Protein AF-A0A8T5M0P1-F1 (afdb_monomer_lite)

Foldseek 3Di:
DDDDDDDDPVVVVVLCVQDDPPDDSVNSVVVVVVVVVVVVVCCVVVPCVVPDDPVRVVVCVVVVPD

Structure (mmCIF, N/CA/C/O backbone):
data_AF-A0A8T5M0P1-F1
#
_entry.id   AF-A0A8T5M0P1-F1
#
loop_
_atom_site.group_PDB
_atom_site.id
_atom_site.type_symbol
_atom_site.label_atom_id
_atom_site.label_alt_id
_atom_site.label_comp_id
_atom_site.label_asym_id
_atom_site.label_entity_id
_atom_site.label_seq_id
_atom_site.pdbx_PDB_ins_code
_atom_site.Cartn_x
_atom_site.Cartn_y
_atom_site.Cartn_z
_atom_site.occupancy
_atom_site.B_iso_or_equiv
_atom_site.auth_seq_id
_atom_site.auth_comp_id
_atom_site.auth_asym_id
_atom_site.auth_atom_id
_atom_site.pdbx_PDB_model_num
ATOM 1 N N . MET A 1 1 ? -4.522 -17.276 12.666 1.00 70.44 1 MET A N 1
ATOM 2 C CA . MET A 1 1 ? -4.125 -16.709 13.973 1.00 70.44 1 MET A CA 1
ATOM 3 C C . MET A 1 1 ? -4.076 -15.203 13.798 1.00 70.44 1 MET A C 1
ATOM 5 O O . MET A 1 1 ? -3.506 -14.771 12.805 1.00 70.44 1 MET A O 1
ATOM 9 N N . MET A 1 2 ? -4.733 -14.427 14.658 1.00 87.88 2 MET A N 1
ATOM 10 C CA . MET A 1 2 ? -4.675 -12.965 14.565 1.00 87.88 2 MET A CA 1
ATOM 11 C C . MET A 1 2 ? -3.419 -12.465 15.276 1.00 87.88 2 MET A C 1
ATOM 13 O O . MET A 1 2 ? -3.079 -12.974 16.343 1.00 87.88 2 MET A O 1
ATOM 17 N N . SER A 1 3 ? -2.739 -11.492 14.680 1.00 93.38 3 SER A N 1
ATOM 18 C CA . SER A 1 3 ? -1.624 -10.775 15.292 1.00 93.38 3 SER A CA 1
ATOM 19 C C . SER A 1 3 ? -2.015 -9.317 15.519 1.00 93.38 3 SER A C 1
ATOM 21 O O . SER A 1 3 ? -2.890 -8.778 14.841 1.00 93.38 3 SER A O 1
ATOM 23 N N . THR A 1 4 ? -1.368 -8.678 16.489 1.00 94.62 4 THR A N 1
ATOM 24 C CA . THR A 1 4 ? -1.556 -7.253 16.760 1.00 94.62 4 THR A CA 1
ATOM 25 C C . THR A 1 4 ? -0.372 -6.490 16.196 1.00 94.62 4 THR A C 1
ATOM 27 O O . THR A 1 4 ? 0.771 -6.773 16.546 1.00 94.62 4 THR A O 1
ATOM 30 N N . ILE A 1 5 ? -0.654 -5.497 15.358 1.00 92.50 5 ILE A N 1
ATOM 31 C CA . ILE A 1 5 ? 0.334 -4.521 14.899 1.00 92.50 5 ILE A CA 1
ATOM 32 C C . ILE A 1 5 ? -0.020 -3.152 15.473 1.00 92.50 5 ILE A C 1
ATOM 34 O O . ILE A 1 5 ? -1.193 -2.781 15.550 1.00 92.50 5 ILE A O 1
ATOM 38 N N . GLN A 1 6 ? 0.991 -2.399 15.893 1.00 96.31 6 GLN A N 1
ATOM 39 C CA . GLN A 1 6 ? 0.810 -1.025 16.349 1.00 96.31 6 GLN A CA 1
ATOM 40 C C . GLN A 1 6 ? 1.230 -0.065 15.242 1.00 96.31 6 GLN A C 1
ATOM 42 O O . GLN A 1 6 ? 2.303 -0.200 14.663 1.00 96.31 6 GLN A O 1
ATOM 47 N N . ILE A 1 7 ? 0.370 0.910 14.964 1.00 96.31 7 ILE A N 1
ATOM 48 C CA . ILE A 1 7 ? 0.598 1.977 13.988 1.00 96.31 7 ILE A CA 1
ATOM 49 C C . ILE A 1 7 ? 0.161 3.312 14.593 1.00 96.31 7 ILE A C 1
ATOM 51 O O . ILE A 1 7 ? -0.641 3.344 15.533 1.00 96.31 7 ILE A O 1
ATOM 55 N N . SER A 1 8 ? 0.668 4.422 14.057 1.00 98.19 8 SER A N 1
ATOM 56 C CA . SER A 1 8 ? 0.238 5.750 14.493 1.00 98.19 8 SER A CA 1
ATOM 57 C C . SER A 1 8 ? -1.229 6.006 14.114 1.00 98.19 8 SER A C 1
ATOM 59 O O . SER A 1 8 ? -1.790 5.381 13.206 1.00 98.19 8 SER A O 1
ATOM 61 N N . LYS A 1 9 ? -1.872 6.958 14.803 1.00 97.62 9 LYS A N 1
ATOM 62 C CA . LYS A 1 9 ? -3.241 7.389 14.464 1.00 97.62 9 LYS A CA 1
ATOM 63 C C . LYS A 1 9 ? -3.317 7.961 13.049 1.00 97.62 9 LYS A C 1
ATOM 65 O O . LYS A 1 9 ? -4.296 7.722 12.349 1.00 97.62 9 LYS A O 1
ATOM 70 N N . GLU A 1 10 ? -2.275 8.676 12.642 1.00 98.25 10 GLU A N 1
ATOM 71 C CA . GLU A 1 10 ? -2.142 9.241 11.303 1.00 98.25 10 GLU A CA 1
ATOM 72 C C . GLU A 1 10 ? -2.094 8.138 10.243 1.00 98.25 10 GLU A C 1
ATOM 74 O O . GLU A 1 10 ? -2.922 8.129 9.336 1.00 98.25 10 GLU A O 1
ATOM 79 N N . THR A 1 11 ? -1.218 7.141 10.408 1.00 97.00 11 THR A N 1
ATOM 80 C CA . THR A 1 11 ? -1.131 6.000 9.488 1.00 97.00 11 THR A CA 1
ATOM 81 C C . THR A 1 11 ? -2.454 5.246 9.415 1.00 97.00 11 THR A C 1
ATOM 83 O O . THR A 1 11 ? -2.905 4.902 8.327 1.00 97.00 11 THR A O 1
ATOM 86 N N . LYS A 1 12 ? -3.128 5.033 10.552 1.00 95.25 12 LYS A N 1
ATOM 87 C CA . LYS A 1 12 ? -4.455 4.404 10.574 1.00 95.25 12 LYS A CA 1
ATOM 88 C C . LYS A 1 12 ? -5.479 5.207 9.765 1.00 95.25 12 LYS A C 1
ATOM 90 O O . LYS A 1 12 ? -6.241 4.618 9.000 1.00 95.25 12 LYS A O 1
ATOM 95 N N . SER A 1 13 ? -5.475 6.534 9.908 1.00 95.56 13 SER A N 1
ATOM 96 C CA . SER A 1 13 ? -6.352 7.427 9.148 1.00 95.56 13 SER A CA 1
ATOM 97 C C . SER A 1 13 ? -6.054 7.364 7.652 1.00 95.56 13 SER A C 1
ATOM 99 O O . SER A 1 13 ? -6.989 7.266 6.865 1.00 95.56 13 SER A O 1
ATOM 101 N N . LEU A 1 14 ? -4.779 7.345 7.255 1.00 96.31 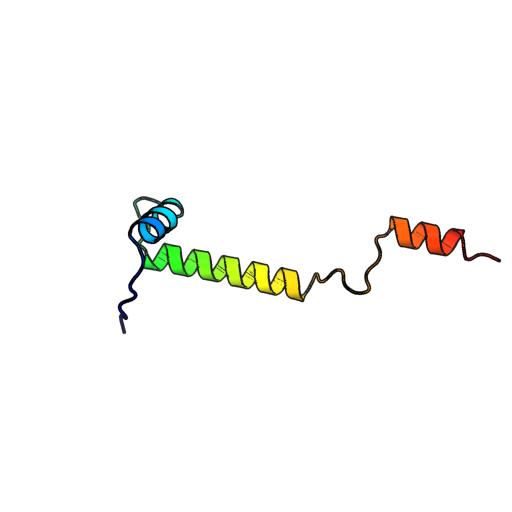14 LEU A N 1
ATOM 102 C CA . LEU A 1 14 ? -4.381 7.197 5.854 1.00 96.31 14 LEU A CA 1
ATOM 103 C C . LEU A 1 14 ? -4.830 5.854 5.280 1.00 96.31 14 LEU A C 1
ATOM 105 O O . LEU A 1 14 ? -5.445 5.830 4.226 1.00 96.31 14 LEU A O 1
ATOM 109 N N . ILE A 1 15 ? -4.601 4.743 5.985 1.00 94.75 15 ILE A N 1
ATOM 110 C CA . ILE A 1 15 ? -5.040 3.418 5.521 1.00 94.75 15 ILE A CA 1
ATOM 111 C C . ILE A 1 15 ? -6.562 3.394 5.327 1.00 94.75 15 ILE A C 1
ATOM 113 O O . ILE A 1 15 ? -7.040 2.851 4.335 1.00 94.75 15 ILE A O 1
ATOM 117 N N . SER A 1 16 ? -7.331 4.023 6.221 1.00 93.00 16 SER A N 1
ATOM 118 C CA . SER A 1 16 ? -8.793 4.036 6.103 1.00 93.00 16 SER A CA 1
ATOM 119 C C . SER A 1 16 ? -9.325 4.741 4.851 1.00 93.00 16 SER A C 1
ATOM 121 O O . SER A 1 16 ? -10.414 4.397 4.401 1.00 93.00 16 SER A O 1
ATOM 123 N N . THR A 1 17 ? -8.572 5.670 4.246 1.00 94.50 17 THR A N 1
ATOM 124 C CA . THR A 1 17 ? -9.018 6.363 3.022 1.00 94.50 17 THR A CA 1
ATOM 125 C C . THR A 1 17 ? -9.008 5.457 1.791 1.00 94.50 17 THR A C 1
ATOM 127 O O . THR A 1 17 ? -9.709 5.734 0.822 1.00 94.50 17 THR A O 1
ATOM 130 N N . PHE A 1 18 ? -8.255 4.353 1.830 1.00 93.38 18 PHE A N 1
ATOM 131 C CA . PHE A 1 18 ? -8.197 3.365 0.752 1.00 93.38 18 PHE A CA 1
ATOM 132 C C . PHE A 1 18 ? -9.356 2.359 0.786 1.00 93.38 18 PHE A C 1
ATOM 134 O O . PHE A 1 18 ? -9.414 1.482 -0.080 1.00 93.38 18 PHE A O 1
ATOM 141 N N . GLY A 1 19 ? -10.230 2.423 1.794 1.00 91.62 19 GLY A N 1
ATOM 142 C CA . GLY A 1 19 ? -11.363 1.520 1.982 1.00 91.62 19 GLY A CA 1
ATOM 143 C C . GLY A 1 19 ? -12.720 2.170 1.739 1.00 91.62 19 GLY A C 1
ATOM 144 O O . GLY A 1 19 ? -12.872 3.389 1.757 1.00 91.62 19 GLY A O 1
ATOM 145 N N . THR A 1 20 ? -13.729 1.330 1.549 1.00 92.31 20 THR A N 1
ATOM 146 C CA . THR A 1 20 ? -15.146 1.704 1.630 1.00 92.31 20 THR A CA 1
ATOM 147 C C . THR A 1 20 ? -15.703 1.386 3.023 1.00 92.31 20 THR A C 1
ATOM 149 O O . THR A 1 20 ? -15.020 0.792 3.854 1.00 92.31 20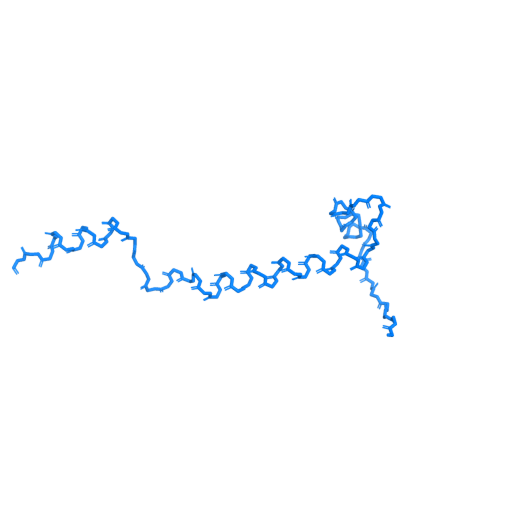 THR A O 1
ATOM 152 N N . LYS A 1 21 ? -16.962 1.757 3.304 1.00 87.88 21 LYS A N 1
ATOM 153 C CA . LYS A 1 21 ? -17.615 1.453 4.596 1.00 87.88 21 LYS A CA 1
ATOM 154 C C . LYS A 1 21 ? -17.739 -0.048 4.888 1.00 87.88 21 LYS A C 1
ATOM 156 O O . LYS A 1 21 ? -17.919 -0.419 6.043 1.00 87.88 21 LYS A O 1
ATOM 161 N N . GLU A 1 22 ? -17.690 -0.873 3.850 1.00 93.69 22 GLU A N 1
ATOM 162 C CA . GLU A 1 22 ? -17.842 -2.327 3.925 1.00 93.69 22 GLU A CA 1
ATOM 163 C C . GLU A 1 22 ? -16.492 -3.042 4.089 1.00 93.69 22 GLU A C 1
ATOM 165 O O . GLU A 1 22 ? -16.463 -4.193 4.517 1.00 93.69 22 GLU A O 1
ATOM 170 N N . ASP A 1 23 ? -15.378 -2.367 3.781 1.00 94.75 23 ASP A N 1
ATOM 171 C CA . ASP A 1 23 ? -14.039 -2.943 3.891 1.00 94.75 23 ASP A CA 1
ATOM 172 C C . ASP A 1 23 ? -13.568 -2.982 5.354 1.00 94.75 23 ASP A C 1
ATOM 174 O O . ASP A 1 23 ? -13.666 -2.001 6.100 1.00 94.75 23 ASP A O 1
ATOM 178 N N . THR A 1 24 ? -12.943 -4.090 5.755 1.00 95.44 24 THR A N 1
ATOM 179 C CA . THR A 1 24 ? -12.166 -4.137 6.999 1.00 95.44 24 THR A CA 1
ATOM 180 C C . THR A 1 24 ? -10.731 -3.651 6.769 1.00 95.44 24 THR A C 1
ATOM 182 O O . THR A 1 24 ? -10.221 -3.644 5.648 1.00 95.44 24 THR A O 1
ATOM 185 N N . TYR A 1 25 ? -10.012 -3.299 7.841 1.00 94.31 25 TYR A N 1
ATOM 186 C CA . TYR A 1 25 ? -8.581 -2.974 7.731 1.00 94.31 25 TYR A CA 1
ATOM 187 C C . TYR A 1 25 ? -7.756 -4.129 7.149 1.00 94.31 25 TYR A C 1
ATOM 189 O O . TYR A 1 25 ? -6.803 -3.883 6.417 1.00 94.31 25 TYR A O 1
ATOM 197 N N . GLU A 1 26 ? -8.133 -5.374 7.435 1.00 94.12 26 GLU A N 1
ATOM 198 C CA . GLU A 1 26 ? -7.486 -6.560 6.871 1.00 94.12 26 GLU A CA 1
ATOM 199 C C . GLU A 1 26 ? -7.643 -6.603 5.341 1.00 94.12 26 GLU A C 1
ATOM 201 O O . GLU A 1 26 ? -6.677 -6.877 4.624 1.00 94.12 26 GLU A O 1
ATOM 206 N N . ASP A 1 27 ? -8.835 -6.279 4.830 1.00 96.19 27 ASP A N 1
ATOM 207 C CA . ASP A 1 27 ? -9.113 -6.243 3.389 1.00 96.19 27 ASP A CA 1
ATOM 208 C C . ASP A 1 27 ? -8.290 -5.155 2.695 1.00 96.19 27 ASP A C 1
ATOM 210 O O . ASP A 1 27 ? -7.650 -5.404 1.666 1.00 96.19 27 ASP A O 1
ATOM 214 N N . ILE A 1 28 ? -8.239 -3.966 3.303 1.00 96.00 28 ILE A N 1
ATOM 215 C CA . ILE A 1 28 ? -7.460 -2.834 2.796 1.00 96.00 28 ILE A CA 1
ATOM 216 C C . ILE A 1 28 ? -5.967 -3.183 2.775 1.00 96.00 28 ILE A C 1
ATOM 218 O O . ILE A 1 28 ? -5.311 -3.002 1.749 1.00 96.00 28 ILE A O 1
ATOM 222 N N . ILE A 1 29 ? -5.424 -3.729 3.867 1.00 94.81 29 ILE A N 1
ATOM 223 C CA . ILE A 1 29 ? -4.002 -4.089 3.970 1.00 94.81 29 ILE A CA 1
ATOM 224 C C . ILE A 1 29 ? -3.638 -5.161 2.935 1.00 94.81 29 ILE A C 1
ATOM 226 O O . ILE A 1 29 ? -2.630 -5.028 2.239 1.00 94.81 29 ILE A O 1
ATOM 230 N N . LYS A 1 30 ? -4.478 -6.188 2.748 1.00 95.50 30 LYS A N 1
ATOM 231 C CA . LYS A 1 30 ? -4.270 -7.208 1.705 1.00 95.50 30 LYS A CA 1
ATOM 232 C C . LYS A 1 30 ? -4.293 -6.620 0.298 1.00 95.50 30 LYS A C 1
ATOM 234 O O . LYS A 1 30 ? -3.527 -7.058 -0.562 1.00 95.50 30 LYS A O 1
ATOM 239 N N . ARG A 1 31 ? -5.167 -5.646 0.039 1.00 95.19 31 ARG A N 1
ATOM 240 C CA . ARG A 1 31 ? -5.240 -4.941 -1.248 1.00 95.19 31 ARG A CA 1
ATOM 241 C C . ARG A 1 31 ? -3.981 -4.110 -1.496 1.00 95.19 31 ARG A C 1
ATOM 243 O O . ARG A 1 31 ? -3.400 -4.232 -2.573 1.00 95.19 31 ARG A O 1
ATOM 250 N N . LEU A 1 32 ? -3.524 -3.352 -0.499 1.00 94.50 32 LEU A N 1
ATOM 251 C CA . LEU A 1 32 ? -2.270 -2.595 -0.566 1.00 94.50 32 LEU A CA 1
ATOM 252 C C . LEU A 1 32 ? -1.070 -3.515 -0.822 1.00 94.50 32 LEU A C 1
ATOM 254 O O . LEU A 1 32 ? -0.270 -3.236 -1.710 1.00 94.50 32 LEU A O 1
ATOM 258 N N . TYR A 1 33 ? -0.993 -4.655 -0.131 1.00 95.75 33 TYR A N 1
ATOM 259 C CA . TYR A 1 33 ? 0.054 -5.652 -0.364 1.00 95.75 33 TYR A CA 1
ATOM 260 C C . TYR A 1 33 ? 0.057 -6.164 -1.811 1.00 95.75 33 TYR A C 1
ATOM 262 O O . TYR A 1 33 ? 1.097 -6.177 -2.464 1.00 95.75 33 TYR A O 1
ATOM 270 N N . LYS A 1 34 ? -1.111 -6.533 -2.355 1.00 95.88 34 LYS A N 1
ATOM 271 C CA . LYS A 1 34 ? -1.219 -6.996 -3.750 1.00 95.88 34 LYS A CA 1
ATOM 272 C C . LYS A 1 34 ? -0.758 -5.941 -4.757 1.00 95.88 34 LYS A C 1
ATOM 274 O O . LYS A 1 34 ? -0.178 -6.304 -5.776 1.00 95.88 34 LYS A O 1
ATOM 279 N N . LEU A 1 35 ? -1.038 -4.663 -4.500 1.00 94.69 35 LEU A N 1
ATOM 280 C CA . LEU A 1 35 ? -0.575 -3.561 -5.346 1.00 94.69 35 LEU A CA 1
ATOM 281 C C . LEU A 1 35 ? 0.945 -3.395 -5.253 1.00 94.69 35 LEU A C 1
ATOM 283 O O . LEU A 1 35 ? 1.599 -3.336 -6.287 1.00 94.69 35 LEU A O 1
ATOM 287 N N . ALA A 1 36 ? 1.503 -3.417 -4.041 1.00 95.19 36 ALA A N 1
ATOM 288 C CA . ALA A 1 36 ? 2.944 -3.316 -3.825 1.00 95.19 36 ALA A CA 1
ATOM 289 C C . ALA A 1 36 ? 3.719 -4.453 -4.514 1.00 95.19 36 ALA A C 1
ATOM 291 O O . ALA A 1 36 ? 4.722 -4.196 -5.168 1.00 95.19 36 ALA A O 1
ATOM 292 N N . VAL A 1 37 ? 3.221 -5.694 -4.448 1.00 95.19 37 VAL A N 1
ATOM 293 C CA . VAL A 1 37 ? 3.833 -6.840 -5.149 1.00 95.19 37 VAL A CA 1
ATOM 294 C C . VAL A 1 37 ? 3.817 -6.648 -6.666 1.00 95.19 37 VAL A C 1
ATOM 296 O O . VAL A 1 37 ? 4.796 -6.965 -7.337 1.00 95.19 37 VAL A O 1
ATOM 299 N N . LYS A 1 38 ? 2.713 -6.132 -7.222 1.00 94.25 38 LYS A N 1
ATOM 300 C CA . LYS A 1 38 ? 2.625 -5.851 -8.661 1.00 94.25 38 LYS A CA 1
ATOM 301 C C . LYS A 1 38 ? 3.614 -4.773 -9.084 1.00 94.25 38 LYS A C 1
ATOM 303 O O . LYS A 1 38 ? 4.247 -4.940 -10.120 1.00 94.25 38 LYS A O 1
ATOM 308 N N . GLU A 1 39 ? 3.745 -3.708 -8.298 1.00 93.62 39 GLU A N 1
ATOM 309 C CA . GLU A 1 39 ? 4.678 -2.625 -8.609 1.00 93.62 39 GLU A CA 1
ATOM 310 C C . GLU A 1 39 ? 6.127 -3.097 -8.509 1.00 93.62 39 GLU A C 1
ATOM 312 O O . GLU A 1 39 ? 6.891 -2.917 -9.448 1.00 93.62 39 GLU A O 1
ATOM 317 N N . GLN A 1 40 ? 6.474 -3.833 -7.452 1.00 92.06 40 GLN A N 1
ATOM 318 C CA . GLN A 1 40 ? 7.801 -4.428 -7.307 1.00 92.06 40 GLN A CA 1
ATOM 319 C C . GLN A 1 40 ? 8.153 -5.339 -8.493 1.00 92.06 40 GLN A C 1
ATOM 321 O O . GLN A 1 40 ? 9.265 -5.292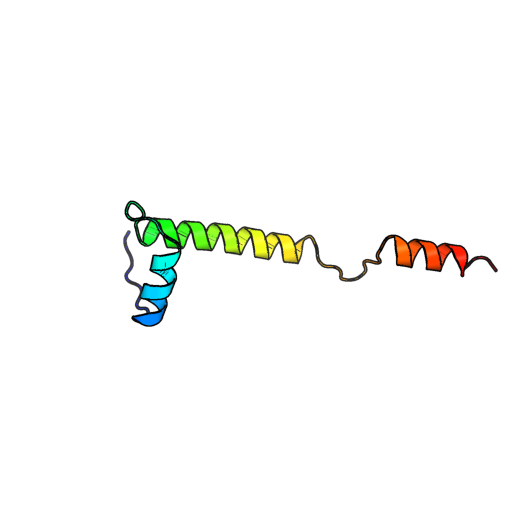 -9.016 1.00 92.06 40 GLN A O 1
ATOM 326 N N . LEU A 1 41 ? 7.208 -6.176 -8.937 1.00 91.38 41 LEU A N 1
ATOM 327 C CA . LEU A 1 41 ? 7.420 -7.042 -10.095 1.00 91.38 41 LEU A CA 1
ATOM 328 C C . LEU A 1 41 ? 7.572 -6.231 -11.386 1.00 91.38 41 LEU A C 1
ATOM 330 O O . LEU A 1 41 ? 8.378 -6.591 -12.241 1.00 91.38 41 LEU A O 1
ATOM 334 N N . ARG A 1 42 ? 6.811 -5.143 -11.535 1.00 91.00 42 ARG A N 1
ATOM 335 C CA . ARG A 1 42 ? 6.916 -4.238 -12.678 1.00 91.00 42 ARG A CA 1
ATOM 336 C C . ARG A 1 42 ? 8.288 -3.582 -12.732 1.00 91.00 42 ARG A C 1
ATOM 338 O O . ARG A 1 42 ? 8.909 -3.635 -13.783 1.00 91.00 42 ARG A O 1
ATOM 345 N N . GLU A 1 43 ? 8.765 -3.017 -11.629 1.00 88.19 43 GLU A N 1
ATOM 346 C CA . GLU A 1 43 ? 10.101 -2.416 -11.545 1.00 88.19 43 GLU A CA 1
ATOM 347 C C . GLU A 1 43 ? 11.195 -3.439 -11.859 1.00 88.19 43 GLU A C 1
ATOM 349 O O . GLU A 1 43 ? 12.120 -3.149 -12.612 1.00 88.19 43 GLU A O 1
ATOM 354 N N . PHE A 1 44 ? 11.056 -4.664 -11.346 1.00 86.62 44 PHE A N 1
ATOM 355 C CA . PHE A 1 44 ? 12.010 -5.736 -11.609 1.00 86.62 44 PHE A CA 1
ATOM 356 C C . PHE A 1 44 ? 12.044 -6.157 -13.087 1.00 86.62 44 PHE A C 1
ATOM 358 O O . PHE A 1 44 ? 13.119 -6.323 -13.658 1.00 86.62 44 PHE A O 1
ATOM 365 N N . LEU A 1 45 ? 10.879 -6.342 -13.719 1.00 87.38 45 LEU A N 1
ATOM 366 C CA . LEU A 1 45 ? 10.784 -6.824 -15.103 1.00 87.38 45 LEU A CA 1
ATOM 367 C C . LEU A 1 45 ? 10.976 -5.723 -16.151 1.00 87.38 45 LEU A C 1
ATOM 369 O O . LEU A 1 45 ? 11.413 -6.014 -17.261 1.00 87.38 45 LEU A O 1
ATOM 373 N N . MET A 1 46 ? 10.601 -4.486 -15.831 1.00 85.12 46 MET A N 1
ATOM 374 C CA . MET A 1 46 ? 10.642 -3.333 -16.736 1.00 85.12 46 MET A CA 1
ATOM 375 C C . MET A 1 46 ? 11.783 -2.373 -16.396 1.00 85.12 46 MET A C 1
ATOM 377 O O . MET A 1 46 ? 11.682 -1.179 -16.673 1.00 85.12 46 MET A O 1
ATOM 381 N N . SER A 1 47 ? 12.856 -2.884 -15.792 1.00 80.19 47 SER A N 1
ATOM 382 C CA . SER A 1 47 ? 14.089 -2.127 -15.621 1.00 80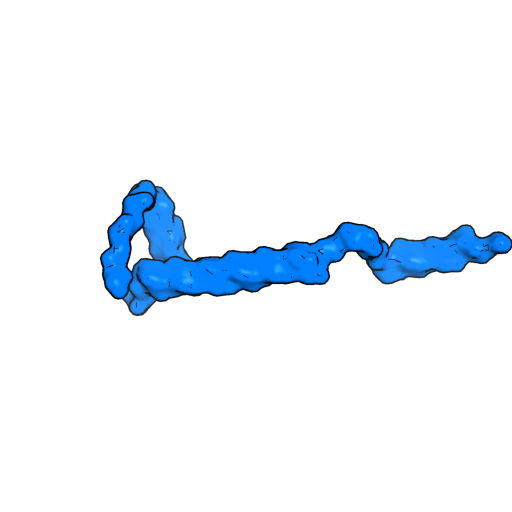.19 47 SER A CA 1
ATOM 383 C C . SER A 1 47 ? 14.542 -1.575 -16.975 1.00 80.19 47 SER A C 1
ATOM 385 O O . SER A 1 47 ? 14.774 -2.332 -17.918 1.00 80.19 47 SER A O 1
ATOM 387 N N . SER A 1 48 ? 14.671 -0.251 -17.073 1.00 78.00 48 SER A N 1
ATOM 388 C CA . SER A 1 48 ? 15.218 0.411 -18.262 1.00 78.00 48 SER A CA 1
ATOM 389 C C . SER A 1 48 ? 16.743 0.271 -18.361 1.00 78.00 48 SER A C 1
ATOM 391 O O . SER A 1 48 ? 17.358 0.825 -19.275 1.00 78.00 48 SER A O 1
ATOM 393 N N . GLU A 1 49 ? 17.374 -0.433 -17.418 1.00 80.06 49 GLU A N 1
ATOM 394 C CA . GLU A 1 49 ? 18.808 -0.692 -17.416 1.00 80.06 49 GLU A CA 1
ATOM 395 C C . GLU A 1 49 ? 19.198 -1.465 -18.684 1.00 80.06 49 GLU A C 1
ATOM 397 O O . GLU A 1 49 ? 18.622 -2.503 -19.002 1.00 80.06 49 GLU A O 1
ATOM 402 N N . ASN A 1 50 ? 20.173 -0.943 -19.432 1.00 78.50 50 ASN A N 1
ATOM 403 C CA . ASN A 1 50 ? 20.588 -1.471 -20.739 1.00 78.50 50 ASN A CA 1
ATOM 404 C C . ASN A 1 50 ? 19.477 -1.500 -21.810 1.00 78.50 50 ASN A C 1
ATOM 406 O O . ASN A 1 50 ? 19.557 -2.277 -22.762 1.00 78.50 50 ASN A O 1
ATOM 410 N N . THR A 1 51 ? 18.457 -0.646 -21.685 1.00 86.19 51 THR A N 1
ATOM 411 C CA . THR A 1 51 ? 17.456 -0.424 -22.738 1.00 86.19 51 THR A CA 1
ATOM 412 C C . THR A 1 51 ? 17.686 0.921 -23.423 1.00 86.19 51 THR A C 1
ATOM 414 O O . THR A 1 51 ? 18.189 1.861 -22.811 1.00 86.19 51 THR A O 1
ATOM 417 N N . VAL A 1 52 ? 17.309 1.010 -24.696 1.00 88.81 52 VAL A N 1
ATOM 418 C CA . VAL A 1 52 ? 17.202 2.267 -25.447 1.00 88.81 52 VAL A CA 1
ATOM 419 C C . VAL A 1 52 ? 15.790 2.370 -26.004 1.00 88.81 52 VAL A C 1
ATOM 421 O O . VAL A 1 52 ? 15.152 1.356 -26.306 1.00 88.81 52 VAL A O 1
ATOM 424 N N . SER A 1 53 ? 15.280 3.587 -26.134 1.00 89.69 53 SER A N 1
ATOM 425 C CA . SER A 1 53 ? 14.012 3.834 -26.813 1.00 89.69 53 SER A CA 1
ATOM 426 C C . SER A 1 53 ? 14.112 3.510 -28.307 1.00 89.69 53 SER A C 1
ATOM 428 O O . SER A 1 53 ? 15.195 3.434 -28.892 1.00 89.69 53 SER A O 1
ATOM 430 N N . ILE A 1 54 ? 12.958 3.322 -28.953 1.00 90.50 54 ILE A N 1
ATOM 431 C CA . ILE A 1 5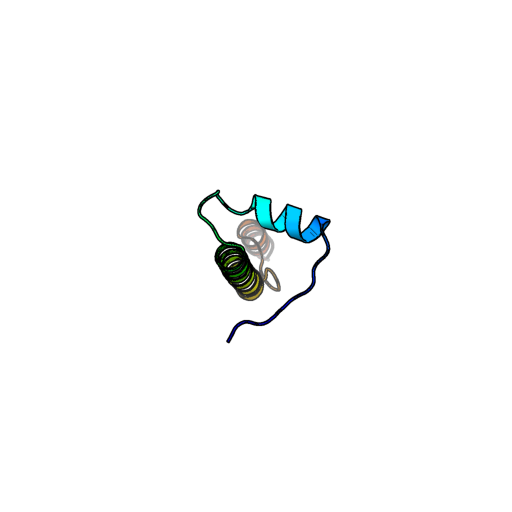4 ? 12.900 3.057 -30.398 1.00 90.50 54 ILE A CA 1
ATOM 432 C C . ILE A 1 54 ? 13.493 4.230 -31.193 1.00 90.50 54 ILE A C 1
ATOM 434 O O . ILE A 1 54 ? 14.160 4.006 -32.203 1.00 90.50 54 ILE A O 1
ATOM 438 N N . ASP A 1 55 ? 13.281 5.461 -30.729 1.00 92.75 55 ASP A N 1
ATOM 439 C CA . ASP A 1 55 ? 13.809 6.659 -31.381 1.00 92.75 55 ASP A CA 1
ATOM 440 C C . ASP A 1 55 ? 15.337 6.732 -31.255 1.00 92.75 55 ASP A C 1
ATOM 442 O O . ASP A 1 55 ? 16.019 6.903 -32.265 1.00 92.75 55 ASP A O 1
ATOM 446 N N . GLU A 1 56 ? 15.889 6.473 -30.064 1.00 90.38 56 GLU A N 1
ATOM 447 C CA . GLU A 1 56 ? 17.344 6.391 -29.852 1.00 90.38 56 GLU A CA 1
ATOM 448 C C . GLU A 1 56 ? 17.977 5.277 -30.699 1.00 90.38 56 GLU A C 1
ATOM 450 O O . GLU A 1 56 ? 18.991 5.492 -31.364 1.00 90.38 56 GLU A O 1
ATOM 455 N N . ALA A 1 57 ? 17.349 4.098 -30.757 1.00 92.31 57 ALA A N 1
ATOM 456 C CA . ALA A 1 57 ? 17.815 2.998 -31.599 1.00 92.31 57 ALA A CA 1
ATOM 457 C C . ALA A 1 57 ? 17.825 3.379 -33.091 1.00 92.31 57 ALA A C 1
ATOM 459 O O . ALA A 1 57 ? 18.746 3.021 -33.830 1.00 92.31 57 ALA A O 1
ATOM 460 N N . ARG A 1 58 ? 16.815 4.130 -33.547 1.00 93.19 58 ARG A N 1
ATOM 461 C CA . ARG A 1 58 ? 16.722 4.611 -34.929 1.00 93.19 58 ARG A CA 1
ATOM 462 C C . ARG A 1 58 ? 17.8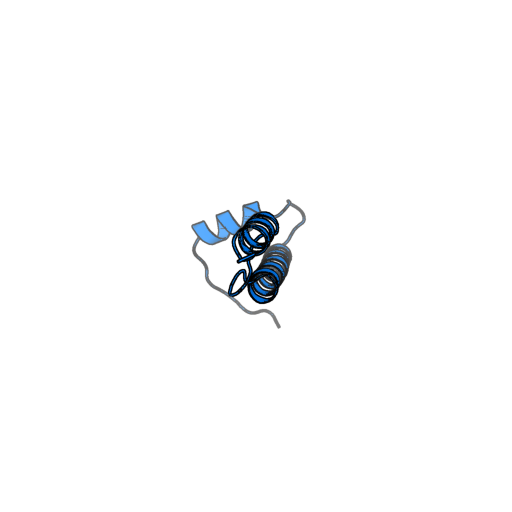37 5.602 -35.258 1.00 93.19 58 ARG A C 1
ATOM 464 O O . ARG A 1 58 ? 18.404 5.519 -36.347 1.00 93.19 58 ARG A O 1
ATOM 471 N N . GLU A 1 59 ? 18.163 6.510 -34.345 1.00 92.62 59 GLU A N 1
ATOM 472 C CA . GLU A 1 59 ? 19.284 7.441 -34.511 1.00 92.62 59 GLU A CA 1
ATOM 473 C C . GLU A 1 59 ? 20.628 6.710 -34.556 1.00 92.62 59 GLU A C 1
ATOM 475 O O . GLU A 1 59 ? 21.420 6.957 -35.464 1.00 92.62 59 GLU A O 1
ATOM 480 N N . MET A 1 60 ? 20.858 5.747 -33.657 1.00 90.25 60 MET A N 1
ATOM 481 C CA . MET A 1 60 ? 22.078 4.928 -33.648 1.00 90.25 60 MET A CA 1
ATOM 482 C C . MET A 1 60 ? 22.303 4.196 -34.979 1.00 90.25 60 MET A C 1
ATOM 484 O O . MET A 1 60 ? 23.412 4.203 -35.508 1.00 90.25 60 MET A O 1
ATOM 488 N N . ILE A 1 61 ? 21.254 3.599 -35.557 1.00 91.75 61 ILE A N 1
ATOM 489 C CA . ILE A 1 61 ? 21.336 2.889 -36.846 1.00 91.75 61 ILE A CA 1
ATOM 490 C C . ILE A 1 61 ? 21.626 3.849 -38.008 1.00 91.75 61 ILE A C 1
ATOM 492 O O . ILE A 1 61 ? 22.344 3.490 -38.941 1.00 91.75 61 ILE A O 1
ATOM 496 N N . ASN A 1 62 ? 21.053 5.053 -37.981 1.00 87.50 62 ASN A N 1
ATOM 497 C CA . ASN A 1 62 ? 21.247 6.037 -39.046 1.00 87.50 62 ASN A CA 1
ATOM 498 C C . ASN A 1 62 ? 22.624 6.710 -38.975 1.00 87.50 62 ASN A C 1
ATOM 500 O O . ASN A 1 62 ? 23.197 6.996 -40.022 1.00 87.50 62 ASN A O 1
ATOM 504 N N . ASN A 1 63 ? 23.151 6.918 -37.766 1.00 79.38 63 ASN A N 1
ATOM 505 C CA . ASN A 1 63 ? 24.441 7.568 -37.526 1.00 79.38 63 ASN A CA 1
ATOM 506 C C . ASN A 1 63 ? 25.630 6.589 -37.542 1.00 79.38 63 ASN A C 1
ATOM 508 O O . ASN A 1 63 ? 26.767 7.028 -37.626 1.00 79.38 63 ASN A O 1
ATOM 512 N N . GLY A 1 64 ? 25.387 5.276 -37.452 1.00 64.44 64 GLY A N 1
ATOM 513 C CA . GLY A 1 64 ? 26.414 4.225 -37.511 1.00 64.44 64 GLY A CA 1
ATOM 514 C C . GLY A 1 64 ? 26.692 3.662 -38.911 1.00 64.44 64 GLY A C 1
ATOM 515 O O . GLY A 1 64 ? 27.347 2.628 -39.021 1.00 64.44 64 GLY A O 1
ATOM 516 N N . LYS A 1 65 ? 26.161 4.282 -39.973 1.00 54.72 65 LYS A N 1
ATOM 517 C CA . LYS A 1 65 ? 26.475 3.940 -41.369 1.00 54.72 65 LYS A CA 1
ATOM 518 C C . LYS A 1 65 ? 27.642 4.795 -41.873 1.00 54.72 65 LYS A C 1
ATOM 520 O O . LYS A 1 65 ? 27.409 5.734 -42.627 1.00 54.72 65 LYS A O 1
ATOM 525 N N . ASP A 1 66 ? 28.854 4.427 -41.471 1.00 53.66 66 ASP A N 1
ATOM 526 C CA . ASP A 1 66 ? 30.106 4.762 -42.166 1.00 53.66 66 ASP A CA 1
ATOM 527 C C . ASP A 1 66 ? 30.800 3.465 -42.609 1.00 53.66 66 ASP A C 1
ATOM 529 O O . ASP A 1 66 ? 30.953 2.553 -41.760 1.00 53.66 66 ASP A O 1
#

pLDDT: mean 90.04, std 8.95, range [53.66, 98.25]

Sequence (66 aa):
MMSTIQISKETKSLISTFGTKEDTYEDIIKRLYKLAVKEQLREFLMSSENTVSIDEAREMINNGKD

Secondary structure (DSSP, 8-state):
--------HHHHHHHHHTS-TT--HHHHHHHHHHHHHHHHHHHHHT--TT---HHHHHHHHHHT--

Radius of gyration: 22.0 Å; chains: 1; bounding box: 48×26×59 Å